Protein AF-A0A257UZU0-F1 (afdb_monomer)

Sequence (80 aa):
MRSIQNRTTAAVFGLGLLALAPTTAQAIPAFAAQTGEECSACHIGFPQLTAYGREFKLEGYVAGGTFPTWKNFALMSQIG

Solvent-accessible surface area (backbone atoms only — not comparable to full-atom values): 5003 Å² total; per-residue (Å²): 112,73,72,58,55,54,52,52,53,53,51,53,50,54,53,54,55,60,72,69,54,80,90,71,86,74,82,56,66,62,56,36,65,72,63,71,47,56,70,68,61,33,30,82,50,92,92,45,58,34,75,60,29,49,51,31,55,76,40,74,65,42,87,82,75,72,49,67,82,74,56,54,63,64,54,54,60,72,76,107

Mean predicted aligned error: 13.38 Å

Structure (mmCIF, N/CA/C/O backbone):
data_AF-A0A257UZU0-F1
#
_entry.id   AF-A0A257UZU0-F1
#
loop_
_atom_site.group_PDB
_atom_site.id
_atom_site.type_symbol
_atom_site.label_atom_id
_atom_site.label_alt_id
_atom_site.label_comp_id
_atom_site.label_asym_id
_atom_site.label_entity_id
_atom_site.label_seq_id
_atom_site.pdbx_PDB_ins_code
_atom_site.Cartn_x
_atom_site.Cartn_y
_atom_site.Cartn_z
_atom_site.occupancy
_atom_site.B_iso_or_equiv
_atom_site.auth_seq_id
_atom_site.aut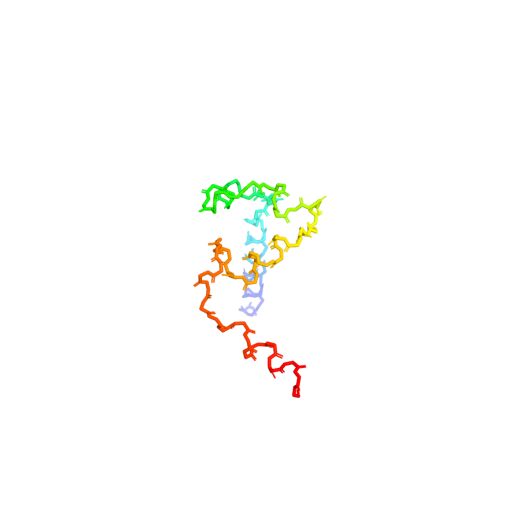h_comp_id
_atom_site.auth_asym_id
_atom_site.auth_atom_id
_atom_site.pdbx_PDB_model_num
ATOM 1 N N . MET A 1 1 ? 0.838 -25.329 44.623 1.00 59.75 1 MET A N 1
ATOM 2 C CA . MET A 1 1 ? -0.031 -24.140 44.806 1.00 59.75 1 MET A CA 1
ATOM 3 C C . MET A 1 1 ? 0.474 -22.907 44.045 1.00 59.75 1 MET A C 1
ATOM 5 O O . MET A 1 1 ? -0.263 -22.424 43.201 1.00 59.75 1 MET A O 1
ATOM 9 N N . ARG A 1 2 ? 1.727 -22.444 44.218 1.00 67.19 2 ARG A N 1
ATOM 10 C CA . ARG A 1 2 ? 2.275 -21.274 43.480 1.00 67.19 2 ARG A CA 1
ATOM 11 C C . ARG A 1 2 ? 2.310 -21.421 41.943 1.00 67.19 2 ARG A C 1
ATOM 13 O O . ARG A 1 2 ? 2.074 -20.452 41.234 1.00 67.19 2 ARG A O 1
ATOM 20 N N . SER A 1 3 ? 2.540 -22.628 41.419 1.00 63.09 3 SER A N 1
ATOM 21 C CA . SER A 1 3 ? 2.570 -22.889 39.966 1.00 63.09 3 SER A CA 1
ATOM 22 C C . SER A 1 3 ? 1.193 -22.846 39.290 1.00 63.09 3 SER A C 1
ATOM 24 O O . SER A 1 3 ? 1.105 -22.511 38.113 1.00 63.09 3 SER A O 1
ATOM 26 N N . ILE A 1 4 ? 0.119 -23.155 40.023 1.00 69.75 4 ILE A N 1
ATOM 27 C CA . ILE A 1 4 ? -1.262 -23.078 39.523 1.00 69.75 4 ILE A CA 1
ATOM 28 C C . ILE A 1 4 ? -1.703 -21.611 39.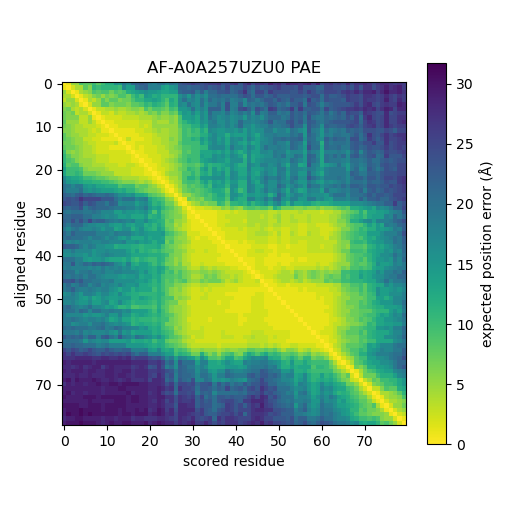476 1.00 69.75 4 ILE A C 1
ATOM 30 O O . ILE A 1 4 ? -2.211 -21.176 38.447 1.00 69.75 4 ILE A O 1
ATOM 34 N N . GLN A 1 5 ? -1.382 -20.832 40.518 1.00 72.50 5 GLN A N 1
ATOM 35 C CA . GLN A 1 5 ? -1.640 -19.387 40.573 1.00 72.50 5 GLN A CA 1
ATOM 36 C C . GLN A 1 5 ? -0.978 -18.628 39.403 1.00 72.50 5 GLN A C 1
ATOM 38 O O . GLN A 1 5 ? -1.608 -17.765 38.797 1.00 72.50 5 GLN A O 1
ATOM 43 N N . ASN A 1 6 ? 0.261 -18.987 39.033 1.00 74.25 6 ASN A N 1
ATOM 44 C CA . ASN A 1 6 ? 0.979 -18.362 37.910 1.00 74.25 6 ASN A CA 1
ATOM 45 C C . ASN A 1 6 ? 0.400 -18.720 36.532 1.00 74.25 6 ASN A C 1
ATOM 47 O O . ASN A 1 6 ? 0.468 -17.921 35.601 1.00 74.25 6 ASN A O 1
ATOM 51 N N . ARG A 1 7 ? -0.169 -19.922 36.380 1.00 78.62 7 ARG A N 1
ATOM 52 C CA . ARG A 1 7 ? -0.834 -20.326 35.133 1.00 78.62 7 ARG A CA 1
ATOM 53 C C . ARG A 1 7 ? -2.158 -19.595 34.950 1.00 78.62 7 ARG A C 1
ATOM 55 O O . ARG A 1 7 ? -2.464 -19.161 33.844 1.00 78.62 7 ARG A O 1
ATOM 62 N N . THR A 1 8 ? -2.911 -19.417 36.033 1.00 79.69 8 THR A N 1
ATOM 63 C CA . THR A 1 8 ? -4.174 -18.677 36.005 1.00 79.69 8 THR A CA 1
ATOM 64 C C . THR A 1 8 ? -3.965 -17.190 35.741 1.00 79.69 8 THR A C 1
ATOM 66 O O . THR A 1 8 ? -4.696 -16.621 34.938 1.00 79.69 8 THR A O 1
ATOM 69 N N . THR A 1 9 ? -2.945 -16.557 36.335 1.00 84.31 9 THR A N 1
ATOM 70 C CA . THR A 1 9 ? -2.655 -15.140 36.066 1.00 84.31 9 THR A CA 1
ATOM 71 C C . THR A 1 9 ? -2.208 -14.913 34.626 1.00 84.31 9 THR A C 1
ATOM 73 O O . THR A 1 9 ? -2.712 -13.994 33.988 1.00 84.31 9 THR A O 1
ATOM 76 N N . ALA A 1 10 ? -1.346 -15.774 34.077 1.00 87.00 10 ALA A N 1
ATOM 77 C CA . ALA A 1 10 ? -0.938 -15.687 32.674 1.00 87.00 10 ALA A CA 1
ATOM 78 C C . ALA A 1 10 ? -2.125 -15.858 31.708 1.00 87.00 10 ALA A C 1
ATOM 80 O O . ALA A 1 10 ? -2.246 -15.103 30.746 1.00 87.00 10 ALA A O 1
ATOM 81 N N . ALA A 1 11 ? -3.027 -16.808 31.983 1.00 88.81 11 ALA A N 1
ATOM 82 C CA . ALA A 1 11 ? -4.212 -17.041 31.160 1.00 88.81 11 ALA A CA 1
ATOM 83 C C . ALA A 1 11 ? -5.189 -15.855 31.184 1.00 88.81 11 ALA A C 1
ATOM 85 O O . ALA A 1 11 ? -5.648 -15.423 30.130 1.00 88.81 11 ALA A O 1
ATOM 86 N N . VAL A 1 12 ? -5.468 -15.294 32.366 1.00 92.38 12 VAL A N 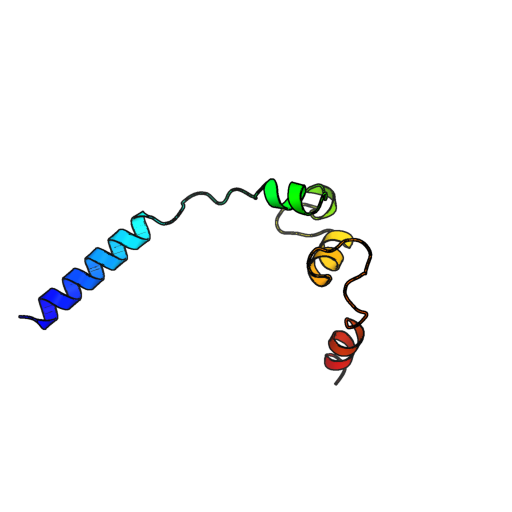1
ATOM 87 C CA . VAL A 1 12 ? -6.340 -14.115 32.510 1.00 92.38 12 VAL A CA 1
ATOM 88 C C . VAL A 1 12 ? -5.735 -12.898 31.810 1.00 92.38 12 VAL A C 1
ATOM 90 O O . VAL A 1 12 ? -6.446 -12.177 31.115 1.00 92.38 12 VAL A O 1
ATOM 93 N N . PHE A 1 13 ? -4.421 -12.697 31.931 1.00 92.56 13 PHE A N 1
ATOM 94 C CA . PHE A 1 13 ? -3.730 -11.595 31.264 1.00 92.56 13 PHE A CA 1
ATOM 95 C C . PHE A 1 13 ? -3.752 -11.749 29.737 1.00 92.56 13 PHE A C 1
ATOM 97 O O . PHE A 1 13 ? -4.048 -10.794 29.024 1.00 92.56 13 PHE A O 1
ATOM 104 N N . GLY A 1 14 ? -3.510 -12.962 29.230 1.00 92.00 14 GLY A N 1
ATOM 105 C CA . GLY A 1 14 ? -3.591 -13.265 27.801 1.00 92.00 14 GLY A CA 1
ATOM 106 C C . GLY A 1 14 ? -4.993 -13.057 27.222 1.00 92.00 14 GLY A C 1
ATOM 107 O O . GLY A 1 14 ? -5.130 -12.442 26.167 1.00 92.00 14 GLY A O 1
ATOM 108 N N . LEU A 1 15 ? -6.041 -13.500 27.930 1.00 92.31 15 LEU A N 1
ATOM 109 C CA . LEU A 1 15 ? -7.429 -13.247 27.523 1.00 92.31 15 LEU A CA 1
ATOM 110 C C . LEU A 1 15 ? -7.765 -11.750 27.541 1.00 92.31 15 LEU A C 1
ATOM 112 O O . LEU A 1 15 ? -8.419 -11.256 26.625 1.00 92.31 15 LEU A O 1
ATOM 116 N N . GLY A 1 16 ? -7.295 -11.034 28.566 1.00 93.81 16 GLY A N 1
ATOM 117 C CA . GLY A 1 16 ? -7.457 -9.588 28.676 1.00 93.81 16 GLY A CA 1
ATOM 118 C C . GLY A 1 16 ? -6.830 -8.850 27.495 1.00 93.81 16 GLY A C 1
ATOM 119 O O . GLY A 1 16 ? -7.480 -8.001 26.899 1.00 93.81 16 GLY A O 1
ATOM 120 N N . LEU A 1 17 ? -5.612 -9.221 27.092 1.00 92.19 17 LEU A N 1
ATOM 121 C CA . LEU A 1 17 ? -4.943 -8.630 25.927 1.00 92.19 17 LEU A CA 1
ATOM 122 C C . LEU A 1 17 ? -5.704 -8.881 24.620 1.00 92.19 17 LEU A C 1
ATOM 124 O O . LEU A 1 17 ? -5.797 -7.983 23.787 1.00 92.19 17 LEU A O 1
ATOM 128 N N . LEU A 1 18 ? -6.281 -10.072 24.448 1.00 89.44 18 LEU A N 1
ATOM 129 C CA . LEU A 1 18 ? -7.052 -10.395 23.248 1.00 89.44 18 LEU A CA 1
ATOM 130 C C . LEU A 1 18 ? -8.346 -9.573 23.151 1.00 89.44 18 LEU A C 1
ATOM 132 O O . LEU A 1 18 ? -8.751 -9.201 22.054 1.00 89.44 18 LEU A O 1
ATOM 136 N N . ALA A 1 19 ? -8.961 -9.232 24.287 1.00 90.94 19 ALA A N 1
ATOM 137 C CA . ALA A 1 19 ? -10.142 -8.370 24.330 1.00 90.94 19 ALA A CA 1
ATOM 138 C C . ALA A 1 19 ? -9.855 -6.914 23.909 1.00 90.94 19 ALA A C 1
ATOM 140 O O . ALA A 1 19 ? -10.783 -6.195 23.547 1.00 90.94 19 ALA A O 1
ATOM 141 N N . LEU A 1 20 ? -8.588 -6.484 23.934 1.00 90.44 20 LEU A N 1
ATOM 142 C CA . LEU A 1 20 ? -8.156 -5.167 23.454 1.00 90.44 20 LEU A CA 1
ATOM 143 C C . LEU A 1 20 ? -7.748 -5.170 21.969 1.00 90.44 20 LEU A C 1
ATOM 145 O O . LEU A 1 20 ? -7.345 -4.128 21.449 1.00 90.44 20 LEU A O 1
ATOM 149 N N . ALA A 1 21 ? -7.828 -6.306 21.272 1.00 87.00 21 ALA A N 1
ATOM 150 C CA . ALA A 1 21 ? -7.477 -6.358 19.860 1.00 87.00 21 ALA A CA 1
ATOM 151 C C . ALA A 1 21 ? -8.472 -5.528 19.014 1.00 87.00 21 ALA A C 1
ATOM 153 O O . ALA A 1 21 ? -9.687 -5.667 19.185 1.00 87.00 21 ALA A O 1
ATOM 154 N N . PRO A 1 22 ? -7.994 -4.679 18.084 1.00 83.69 22 PRO A N 1
ATOM 155 C CA . PRO A 1 22 ? -8.872 -3.926 17.197 1.00 83.69 22 PRO A CA 1
ATOM 156 C C . PRO A 1 22 ? -9.674 -4.883 16.305 1.00 83.69 22 PRO A C 1
ATOM 158 O O . PRO A 1 22 ? -9.115 -5.770 15.664 1.00 83.69 22 PRO A O 1
ATOM 161 N N . THR A 1 23 ? -10.992 -4.694 16.253 1.00 84.06 23 THR A N 1
ATOM 162 C CA . THR A 1 23 ? -11.913 -5.538 15.467 1.00 84.06 23 THR A CA 1
ATOM 163 C C . THR A 1 23 ? -12.141 -5.019 14.050 1.00 84.06 23 THR A C 1
ATOM 165 O O . THR A 1 23 ? -12.733 -5.710 13.222 1.00 84.06 23 THR A O 1
ATOM 168 N N . THR A 1 24 ? -11.669 -3.809 13.750 1.00 71.81 24 THR A N 1
ATOM 169 C CA . THR A 1 24 ? -11.821 -3.158 12.452 1.00 71.81 24 THR A CA 1
ATOM 170 C C . THR A 1 24 ? -10.459 -2.757 11.895 1.00 71.81 24 THR A C 1
ATOM 172 O O . THR A 1 24 ? -9.666 -2.079 12.544 1.00 71.81 24 THR A O 1
ATOM 175 N N . ALA A 1 25 ? -10.190 -3.170 10.658 1.00 64.25 25 ALA A N 1
ATOM 176 C CA . ALA A 1 25 ? -9.076 -2.666 9.870 1.00 64.25 25 ALA A CA 1
ATOM 177 C C . ALA A 1 25 ? -9.612 -1.555 8.961 1.00 64.25 25 ALA A C 1
ATOM 179 O O . ALA A 1 25 ? -10.285 -1.820 7.967 1.00 64.25 25 ALA A O 1
ATOM 180 N N . GLN A 1 26 ? -9.366 -0.297 9.322 1.00 63.25 26 GLN A N 1
ATOM 181 C CA . GLN A 1 26 ? -9.607 0.822 8.415 1.00 63.25 26 GLN A CA 1
ATOM 182 C C . GLN A 1 26 ? -8.500 0.792 7.356 1.00 63.25 26 GLN A C 1
ATOM 184 O O . GLN A 1 26 ? -7.324 0.908 7.701 1.00 63.25 26 GLN A O 1
ATOM 189 N N . ALA A 1 27 ? -8.854 0.617 6.078 1.00 60.44 27 ALA A N 1
ATOM 190 C CA . ALA A 1 27 ? -7.921 0.869 4.983 1.00 60.44 27 ALA A CA 1
ATOM 191 C C . ALA A 1 27 ? -7.536 2.346 5.080 1.00 60.44 27 ALA A C 1
ATOM 193 O O . ALA A 1 27 ? -8.373 3.208 4.830 1.00 60.44 27 ALA A O 1
ATOM 194 N N . ILE A 1 28 ? -6.341 2.633 5.598 1.00 58.38 28 ILE A N 1
ATOM 195 C CA . ILE A 1 28 ? -6.033 3.958 6.129 1.00 58.38 28 ILE A CA 1
ATOM 196 C C . ILE A 1 28 ? -6.082 4.970 4.969 1.00 58.38 28 ILE A C 1
ATOM 198 O O . ILE A 1 28 ? -5.207 4.910 4.102 1.00 58.38 28 ILE A O 1
ATOM 202 N N . PRO A 1 29 ? -7.019 5.944 4.951 1.00 63.69 29 PRO A N 1
ATOM 203 C CA . PRO A 1 29 ? -6.978 7.046 3.985 1.00 63.69 29 PRO A CA 1
ATOM 204 C C . PRO A 1 29 ? -5.664 7.825 4.094 1.00 63.69 29 PRO A C 1
ATOM 206 O O . PRO A 1 29 ? -5.216 8.440 3.136 1.00 63.69 29 PRO A O 1
ATOM 209 N N . ALA A 1 30 ? -5.008 7.749 5.256 1.00 72.81 30 ALA A N 1
ATOM 210 C CA . ALA A 1 30 ? -3.681 8.299 5.469 1.00 72.81 30 ALA A CA 1
ATOM 211 C C . ALA A 1 30 ? -2.627 7.696 4.537 1.00 72.81 30 ALA A C 1
ATOM 213 O O . ALA A 1 30 ? -1.687 8.401 4.223 1.00 72.81 30 ALA A O 1
ATOM 214 N N . PHE A 1 31 ? -2.757 6.451 4.063 1.00 81.88 31 PHE A N 1
ATOM 215 C CA . PHE A 1 31 ? -1.776 5.903 3.124 1.00 81.88 31 PHE A CA 1
ATOM 216 C C . PHE A 1 31 ? -1.884 6.565 1.744 1.00 81.88 31 PHE A C 1
ATOM 218 O O . PHE A 1 31 ? -0.884 7.031 1.201 1.00 81.88 31 PHE A O 1
ATOM 225 N N . ALA A 1 32 ? -3.108 6.695 1.222 1.00 81.81 32 ALA A N 1
ATOM 226 C CA . ALA A 1 32 ? -3.379 7.462 0.005 1.0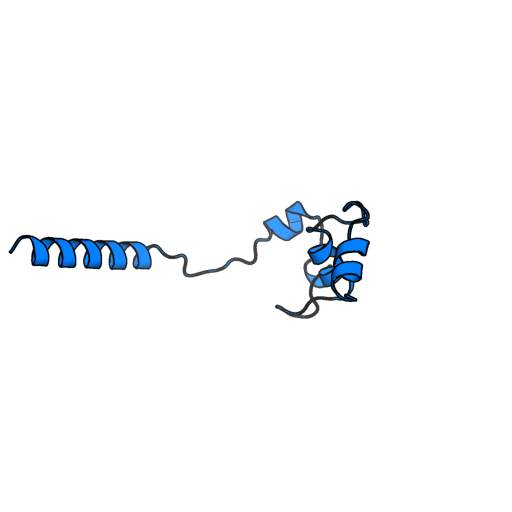0 81.81 32 ALA A CA 1
ATOM 227 C C . ALA A 1 32 ? -2.982 8.940 0.176 1.00 81.81 32 ALA A C 1
ATOM 229 O O . ALA A 1 32 ? -2.360 9.523 -0.701 1.00 81.81 32 ALA A O 1
ATOM 230 N N . ALA A 1 33 ? -3.249 9.540 1.341 1.00 83.25 33 ALA A N 1
ATOM 231 C CA . ALA A 1 33 ? -2.855 10.921 1.626 1.00 83.25 33 ALA A CA 1
ATOM 232 C C . ALA A 1 33 ? -1.332 11.111 1.782 1.00 83.25 33 ALA A C 1
ATOM 234 O O . ALA A 1 33 ? -0.810 12.154 1.406 1.00 83.25 33 ALA A O 1
ATOM 235 N N . GLN A 1 34 ? -0.615 10.125 2.332 1.00 84.75 34 GLN A N 1
ATOM 236 C CA . GLN A 1 34 ? 0.845 10.155 2.492 1.00 84.75 34 GLN A CA 1
ATOM 237 C C . GLN A 1 34 ? 1.566 10.027 1.153 1.00 84.75 34 GLN A C 1
ATOM 239 O O . GLN A 1 34 ? 2.598 10.658 0.950 1.00 84.75 34 GLN A O 1
ATOM 244 N N . THR A 1 35 ? 1.037 9.189 0.266 1.00 85.62 35 THR A N 1
ATOM 245 C CA . THR A 1 35 ? 1.647 8.902 -1.038 1.00 85.62 35 THR A CA 1
ATOM 246 C C . THR A 1 35 ? 1.136 9.820 -2.144 1.00 85.62 35 THR A C 1
ATOM 248 O O . THR A 1 35 ? 1.815 9.990 -3.149 1.00 85.62 35 THR A O 1
ATOM 251 N N . GLY A 1 36 ? -0.038 10.429 -1.962 1.00 87.88 36 GLY A N 1
ATOM 252 C CA . GLY A 1 36 ? -0.738 11.180 -3.002 1.00 87.88 36 GLY A CA 1
ATOM 253 C C . GLY A 1 36 ? -1.422 10.292 -4.046 1.00 87.88 36 GLY A C 1
ATOM 254 O O . GLY A 1 36 ? -2.006 10.818 -4.988 1.00 87.88 36 GLY A O 1
ATOM 255 N N . GLU A 1 37 ? -1.373 8.968 -3.881 1.00 87.94 37 GLU A N 1
ATOM 256 C CA . GLU A 1 37 ? -1.918 8.008 -4.836 1.00 87.94 37 GLU A CA 1
ATOM 257 C C . GLU A 1 37 ? -3.375 7.681 -4.528 1.00 87.94 37 GLU A C 1
ATOM 259 O O . GLU A 1 37 ? -3.745 7.351 -3.397 1.00 87.94 37 GLU A O 1
ATOM 264 N N . GLU A 1 38 ? -4.218 7.717 -5.556 1.00 88.62 38 GLU A N 1
ATOM 265 C CA . GLU A 1 38 ? -5.589 7.248 -5.421 1.00 88.62 38 GLU A CA 1
ATOM 266 C C . GLU A 1 38 ? -5.656 5.715 -5.303 1.00 88.62 38 GLU A C 1
ATOM 268 O O . GLU A 1 38 ? -4.811 4.971 -5.808 1.00 88.62 38 GLU A O 1
ATOM 273 N N . CYS A 1 39 ? -6.717 5.209 -4.670 1.00 87.81 39 CYS A N 1
ATOM 274 C CA . CYS A 1 39 ? -6.900 3.769 -4.484 1.00 87.81 39 CYS A CA 1
ATOM 275 C C . CYS A 1 39 ? -6.909 3.006 -5.821 1.00 87.81 39 CYS A C 1
ATOM 277 O O . CYS A 1 39 ? -6.381 1.896 -5.895 1.00 87.81 39 CYS A O 1
ATOM 279 N N . SER A 1 40 ? -7.502 3.599 -6.865 1.00 90.69 40 SER A N 1
ATOM 280 C CA . SER A 1 40 ? -7.664 2.967 -8.180 1.00 90.69 40 SER A CA 1
ATOM 281 C C . SER A 1 40 ? -6.360 2.911 -8.987 1.00 90.69 40 SER A C 1
ATOM 283 O O . SER A 1 40 ? -6.171 1.995 -9.788 1.00 90.69 40 SER A O 1
ATOM 285 N N . ALA A 1 41 ? -5.406 3.804 -8.696 1.00 90.19 41 ALA A N 1
ATOM 286 C CA . ALA A 1 41 ? -4.072 3.763 -9.282 1.00 90.19 41 ALA A CA 1
ATOM 287 C C . ALA A 1 41 ? -3.346 2.478 -8.866 1.00 90.19 41 ALA A C 1
ATOM 289 O O . ALA A 1 41 ? -2.742 1.797 -9.698 1.00 90.19 41 ALA A O 1
ATOM 290 N N . CYS A 1 42 ? -3.456 2.093 -7.590 1.00 91.38 42 CYS A N 1
ATOM 291 C CA . CYS A 1 42 ? -2.815 0.886 -7.071 1.00 91.38 42 CYS A CA 1
ATOM 292 C C . CYS A 1 42 ? -3.652 -0.388 -7.262 1.00 91.38 42 CYS A C 1
ATOM 294 O O . CYS A 1 42 ? -3.070 -1.445 -7.501 1.00 91.38 42 CYS A O 1
ATOM 296 N N . HIS A 1 43 ? -4.984 -0.328 -7.163 1.00 91.56 43 HIS A N 1
ATOM 297 C CA . HIS A 1 43 ? -5.851 -1.510 -7.091 1.00 91.56 43 HIS A CA 1
ATOM 298 C C . HIS A 1 43 ? -6.876 -1.608 -8.225 1.00 91.56 43 HIS A C 1
ATOM 300 O O . HIS A 1 43 ? -7.612 -0.671 -8.504 1.00 91.56 43 HIS A O 1
ATOM 306 N N . ILE A 1 44 ? -7.017 -2.821 -8.769 1.00 92.25 44 ILE A N 1
ATOM 307 C CA . ILE A 1 44 ? -8.145 -3.213 -9.642 1.00 92.25 44 ILE A CA 1
ATOM 308 C C . ILE A 1 44 ? -9.310 -3.850 -8.863 1.00 92.25 44 ILE A C 1
ATOM 310 O O . ILE A 1 44 ? -10.359 -4.155 -9.419 1.00 92.25 44 ILE A O 1
ATOM 314 N N . GLY A 1 45 ? -9.103 -4.084 -7.569 1.00 86.88 45 GLY A N 1
ATOM 315 C CA . GLY A 1 45 ? -10.025 -4.735 -6.647 1.00 86.88 45 GLY A CA 1
ATOM 316 C C . GLY A 1 45 ? -9.211 -5.337 -5.514 1.00 86.88 45 GLY A C 1
ATOM 317 O O . GLY A 1 45 ? -8.276 -6.090 -5.769 1.00 86.88 45 GLY A O 1
ATOM 318 N N . PHE A 1 46 ? -9.495 -4.977 -4.265 1.00 79.62 46 PHE A N 1
ATOM 319 C CA . PHE A 1 46 ? -8.671 -5.422 -3.140 1.00 79.62 46 PHE A CA 1
ATOM 320 C C . PHE A 1 46 ? -8.706 -6.959 -2.997 1.00 79.62 46 PHE A C 1
ATOM 322 O O . PHE A 1 46 ? -9.799 -7.528 -3.024 1.00 79.62 46 PHE A O 1
ATOM 329 N N . PRO A 1 47 ? -7.558 -7.650 -2.821 1.00 83.88 47 PRO A N 1
ATOM 330 C CA . PRO A 1 47 ? -6.193 -7.135 -2.614 1.00 83.88 47 PRO A CA 1
ATOM 331 C C . PRO A 1 47 ? -5.328 -7.025 -3.889 1.00 83.88 47 PRO A C 1
ATOM 333 O O . PRO A 1 47 ? -4.130 -6.758 -3.794 1.00 83.88 47 PRO A O 1
ATOM 336 N N . GLN A 1 48 ? -5.892 -7.242 -5.078 1.00 93.81 48 GLN A N 1
ATOM 337 C CA . GLN A 1 48 ? -5.152 -7.267 -6.340 1.00 93.81 48 GLN A CA 1
ATOM 338 C C . GLN A 1 48 ? -4.688 -5.885 -6.803 1.00 93.81 48 GLN A C 1
ATOM 340 O O . GLN A 1 48 ? -5.428 -4.900 -6.737 1.00 93.81 48 GLN A O 1
ATOM 345 N N . LEU A 1 49 ? -3.450 -5.837 -7.302 1.00 94.06 49 LEU A N 1
ATOM 346 C CA . LEU A 1 49 ? -2.773 -4.615 -7.734 1.00 94.06 49 LEU A CA 1
ATOM 347 C C . LEU A 1 49 ? -2.762 -4.460 -9.261 1.00 94.06 49 LEU A C 1
ATOM 349 O O . LEU A 1 49 ? -2.672 -5.447 -9.998 1.00 94.06 49 LEU A O 1
ATOM 353 N N . THR A 1 50 ? -2.772 -3.212 -9.728 1.00 94.56 50 THR A N 1
ATOM 354 C CA . THR A 1 50 ? -2.423 -2.834 -11.107 1.00 94.56 50 THR A CA 1
ATOM 355 C C . THR A 1 50 ? -0.935 -3.118 -11.380 1.00 94.56 50 THR A C 1
ATOM 357 O O . THR A 1 50 ? -0.179 -3.489 -10.478 1.00 94.56 50 THR A O 1
ATOM 360 N N . ALA A 1 51 ? -0.482 -2.966 -12.630 1.00 93.31 51 ALA A N 1
ATOM 361 C CA . ALA A 1 51 ? 0.953 -3.025 -12.935 1.00 93.31 51 ALA A CA 1
ATOM 362 C C . ALA A 1 51 ? 1.733 -1.945 -12.169 1.00 93.31 51 ALA A C 1
ATOM 364 O O . ALA A 1 51 ? 2.691 -2.270 -11.469 1.00 93.31 51 ALA A O 1
ATOM 365 N N . TYR A 1 52 ? 1.226 -0.711 -12.199 1.00 91.94 52 TYR A N 1
ATOM 366 C CA . TYR A 1 52 ? 1.759 0.409 -11.431 1.00 91.94 52 TYR A CA 1
ATOM 367 C C . TYR A 1 52 ? 1.833 0.106 -9.929 1.00 91.94 52 TYR A C 1
ATOM 369 O O . TYR A 1 52 ? 2.898 0.207 -9.333 1.00 91.94 52 TYR A O 1
ATOM 377 N N . GLY A 1 53 ? 0.737 -0.357 -9.318 1.00 92.81 53 GLY A N 1
ATOM 378 C CA . GLY A 1 53 ? 0.690 -0.640 -7.882 1.00 92.81 53 GLY A CA 1
ATOM 379 C C . GLY A 1 53 ? 1.706 -1.696 -7.436 1.00 92.81 53 GLY A C 1
ATOM 380 O O . GLY A 1 53 ? 2.239 -1.618 -6.328 1.00 92.81 53 GLY A O 1
ATOM 381 N N . ARG A 1 54 ? 2.024 -2.675 -8.297 1.00 92.19 54 ARG A N 1
ATOM 382 C CA . ARG A 1 54 ? 3.093 -3.649 -8.023 1.00 92.19 54 ARG A CA 1
ATOM 383 C C . ARG A 1 54 ? 4.468 -2.997 -8.046 1.00 92.19 54 ARG A C 1
ATOM 385 O O . ARG A 1 54 ? 5.257 -3.238 -7.137 1.00 92.19 54 ARG A O 1
ATOM 392 N N . GLU A 1 55 ? 4.751 -2.192 -9.061 1.00 90.38 55 GLU A N 1
ATOM 393 C CA . GLU A 1 55 ? 6.033 -1.496 -9.191 1.00 90.38 55 GLU A CA 1
ATOM 394 C C . GLU A 1 55 ? 6.238 -0.497 -8.056 1.00 90.38 55 GLU A C 1
ATOM 396 O O . GLU A 1 55 ? 7.262 -0.564 -7.383 1.00 90.38 55 GLU A O 1
ATOM 401 N N . PHE A 1 56 ? 5.229 0.320 -7.761 1.00 89.56 56 PHE A N 1
ATOM 402 C CA . PHE A 1 56 ? 5.220 1.269 -6.654 1.00 89.56 56 PHE A CA 1
ATOM 403 C C . PHE A 1 56 ? 5.507 0.586 -5.309 1.00 89.56 56 PHE A C 1
ATOM 405 O O . PHE A 1 56 ? 6.355 1.036 -4.538 1.00 89.56 56 PHE A O 1
ATOM 412 N N . LYS A 1 57 ? 4.885 -0.573 -5.050 1.00 88.81 57 LYS A N 1
ATOM 413 C CA . LYS A 1 57 ? 5.183 -1.395 -3.867 1.00 88.81 57 LYS A CA 1
ATOM 414 C C . LYS A 1 57 ? 6.631 -1.899 -3.854 1.00 88.81 57 LYS A C 1
ATOM 416 O O . LYS A 1 57 ? 7.273 -1.871 -2.807 1.00 88.81 57 LYS A O 1
ATOM 421 N N . LEU A 1 58 ? 7.143 -2.367 -4.994 1.00 88.94 58 LEU A N 1
ATOM 422 C CA . LEU A 1 58 ? 8.530 -2.832 -5.129 1.00 88.94 58 LEU A CA 1
ATOM 423 C C . LEU A 1 58 ? 9.558 -1.694 -5.001 1.00 88.94 58 LEU A C 1
ATOM 425 O O . LEU A 1 58 ? 10.715 -1.968 -4.701 1.00 88.94 58 LEU A O 1
ATOM 429 N N . GLU A 1 59 ? 9.157 -0.440 -5.216 1.00 86.75 59 GLU A N 1
ATOM 430 C C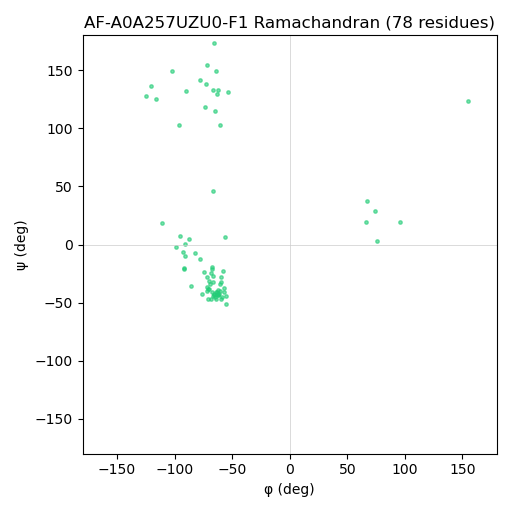A . GLU A 1 59 ? 9.984 0.768 -5.020 1.00 86.75 59 GLU A CA 1
ATOM 431 C C . GLU A 1 59 ? 9.924 1.312 -3.595 1.00 86.75 59 GLU A C 1
ATOM 433 O O . GLU A 1 59 ? 10.506 2.353 -3.307 1.00 86.75 59 GLU A O 1
ATOM 438 N N . GLY A 1 60 ? 9.237 0.615 -2.688 1.00 86.56 60 GLY A N 1
ATOM 439 C CA . GLY A 1 60 ? 9.075 1.079 -1.315 1.00 86.56 60 GLY A CA 1
ATOM 440 C C . GLY A 1 60 ? 8.087 2.237 -1.188 1.00 86.56 60 GLY A C 1
ATOM 441 O O . GLY A 1 60 ? 8.215 3.030 -0.261 1.00 86.56 60 GLY A O 1
ATOM 442 N N . TYR A 1 61 ? 7.096 2.310 -2.082 1.00 88.38 61 TYR A N 1
ATOM 443 C CA . TYR A 1 61 ? 6.037 3.324 -2.091 1.00 88.38 61 TYR A CA 1
ATOM 444 C C . TYR A 1 61 ? 6.538 4.744 -2.392 1.00 88.38 61 TYR A C 1
ATOM 446 O O . TYR A 1 61 ? 6.050 5.723 -1.826 1.00 88.38 61 TYR A O 1
ATOM 454 N N . VAL A 1 62 ? 7.511 4.850 -3.301 1.00 83.62 62 VAL A N 1
ATOM 455 C CA . VAL A 1 62 ? 8.018 6.118 -3.835 1.00 83.62 62 VAL A CA 1
ATOM 456 C C . VAL A 1 62 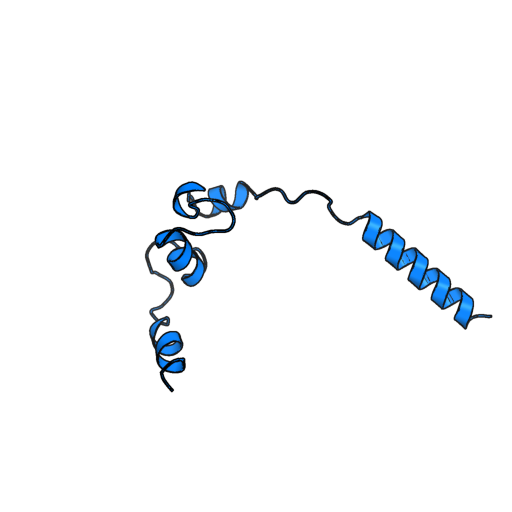? 7.719 6.178 -5.328 1.00 83.62 62 VAL A C 1
ATOM 458 O O . VAL A 1 62 ? 8.100 5.280 -6.073 1.00 83.62 62 VAL A O 1
ATOM 461 N N . ALA A 1 63 ? 7.037 7.234 -5.767 1.00 79.50 63 AL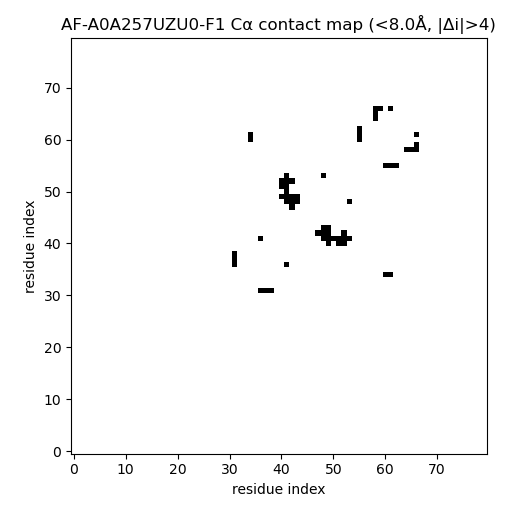A A N 1
ATOM 462 C CA . ALA A 1 63 ? 6.714 7.428 -7.174 1.00 79.50 63 ALA A CA 1
ATOM 463 C C . ALA A 1 63 ? 7.943 7.946 -7.940 1.00 79.50 63 ALA A C 1
ATOM 465 O O . ALA A 1 63 ? 8.695 8.790 -7.446 1.00 79.50 63 ALA A O 1
ATOM 466 N N . GLY A 1 64 ? 8.136 7.464 -9.169 1.00 70.56 64 GLY A N 1
ATOM 467 C CA . GLY A 1 64 ? 9.151 7.990 -10.086 1.00 70.56 64 GLY A CA 1
ATOM 468 C C . GLY A 1 64 ? 10.491 7.253 -10.106 1.00 70.56 64 GLY A C 1
ATOM 469 O O . GLY A 1 64 ? 11.471 7.842 -10.560 1.00 70.56 64 GLY A O 1
ATOM 470 N N . GLY A 1 65 ? 10.577 5.997 -9.645 1.00 61.91 65 GLY A N 1
ATOM 471 C CA . GLY A 1 65 ? 11.770 5.169 -9.868 1.00 61.91 65 GLY A CA 1
ATOM 472 C C . GLY A 1 65 ? 13.036 5.666 -9.164 1.00 61.91 65 GLY A C 1
ATOM 473 O O . GLY A 1 65 ? 14.142 5.315 -9.567 1.00 61.91 65 GLY A O 1
ATOM 474 N N . THR A 1 66 ? 12.892 6.505 -8.134 1.00 56.50 66 THR A N 1
ATOM 475 C CA . THR A 1 66 ? 14.010 7.096 -7.375 1.00 56.50 66 THR A CA 1
ATOM 476 C C . THR A 1 66 ? 14.564 6.166 -6.299 1.00 56.50 66 THR A C 1
ATOM 478 O O . THR A 1 66 ? 15.613 6.456 -5.718 1.00 56.50 66 THR A O 1
ATOM 481 N N . PHE A 1 67 ? 13.910 5.022 -6.061 1.00 58.44 67 PHE A N 1
ATOM 482 C CA . PHE A 1 67 ? 14.544 3.904 -5.376 1.00 58.44 67 PHE A CA 1
ATOM 483 C C . PHE A 1 67 ? 15.849 3.581 -6.111 1.00 58.44 67 PHE A C 1
ATOM 485 O O . PHE A 1 67 ? 15.840 3.501 -7.344 1.00 58.44 67 PHE A O 1
ATOM 492 N N . PRO A 1 68 ? 16.987 3.439 -5.413 1.00 58.91 68 PRO A N 1
ATOM 493 C CA . PRO A 1 68 ? 18.250 3.408 -6.121 1.00 58.91 68 PRO A CA 1
ATOM 494 C C . PRO A 1 68 ? 18.258 2.159 -7.010 1.00 58.91 68 PRO A C 1
ATOM 496 O O . PRO A 1 68 ? 17.595 1.177 -6.685 1.00 58.91 68 PRO 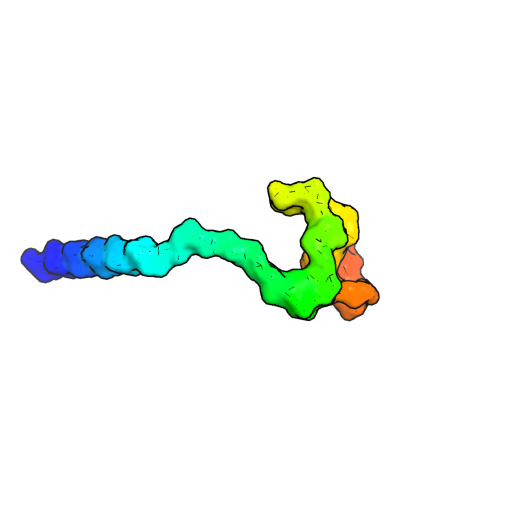A O 1
ATOM 499 N N . THR A 1 69 ? 18.946 2.203 -8.160 1.00 58.94 69 THR A N 1
ATOM 500 C CA . THR A 1 69 ? 18.900 1.219 -9.279 1.00 58.94 69 THR A CA 1
ATOM 501 C C . THR A 1 69 ? 19.217 -0.220 -8.893 1.00 58.94 69 THR A C 1
ATOM 503 O O . THR A 1 69 ? 19.254 -1.133 -9.730 1.00 58.94 69 THR A O 1
ATOM 506 N N . TRP A 1 70 ? 19.371 -0.451 -7.598 1.00 59.00 70 TRP A N 1
ATOM 507 C CA . TRP A 1 70 ? 19.328 -1.724 -6.987 1.00 59.00 70 TRP A CA 1
ATOM 508 C C . TRP A 1 70 ? 17.977 -2.489 -6.986 1.00 59.00 70 TRP A C 1
ATOM 510 O O . TRP A 1 70 ? 17.677 -3.260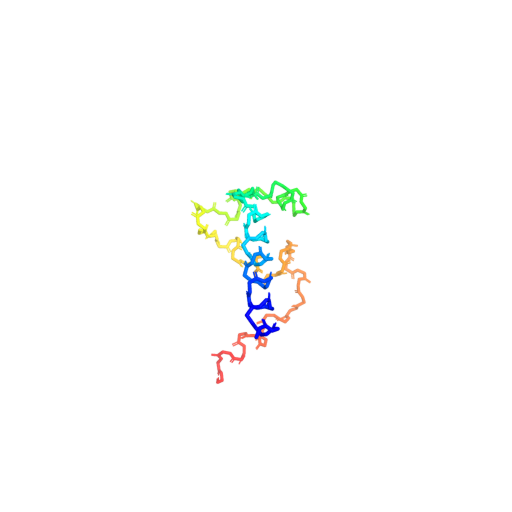 -6.083 1.00 59.00 70 TRP A O 1
ATOM 520 N N . LYS A 1 71 ? 17.292 -2.537 -8.134 1.00 55.69 71 LYS A N 1
ATOM 521 C CA . LYS A 1 71 ? 16.463 -3.701 -8.531 1.00 55.69 71 LYS A CA 1
ATOM 522 C C . LYS A 1 71 ? 17.221 -4.737 -9.381 1.00 55.69 71 LYS A C 1
ATOM 524 O O . LYS A 1 71 ? 16.857 -5.910 -9.398 1.00 55.69 71 LYS A O 1
ATOM 529 N N . ASN A 1 72 ? 18.334 -4.338 -10.005 1.00 55.00 72 ASN A N 1
ATOM 530 C CA . ASN A 1 72 ? 19.135 -5.198 -10.881 1.00 55.00 72 ASN A CA 1
ATOM 531 C C . ASN A 1 72 ? 19.854 -6.377 -10.179 1.00 55.00 72 ASN A C 1
ATOM 533 O O . ASN A 1 72 ? 19.740 -7.472 -10.691 1.00 55.00 72 ASN A O 1
ATOM 537 N N . PHE A 1 73 ? 20.512 -6.248 -9.015 1.00 60.22 73 PHE A N 1
ATOM 538 C CA . PHE A 1 73 ? 21.031 -7.376 -8.192 1.00 60.22 73 PHE A CA 1
ATOM 539 C C . PHE A 1 73 ? 19.935 -8.238 -7.544 1.00 60.22 73 PHE A C 1
ATOM 541 O O . PHE A 1 73 ? 20.186 -9.420 -7.343 1.00 60.22 73 PHE A O 1
ATOM 548 N N . ALA A 1 74 ? 18.715 -7.742 -7.295 1.00 52.06 74 ALA A N 1
ATOM 549 C CA . ALA A 1 74 ? 17.616 -8.610 -6.852 1.00 52.06 74 ALA A CA 1
ATOM 550 C C . ALA A 1 74 ? 17.110 -9.508 -7.998 1.00 52.06 74 ALA A C 1
ATOM 552 O O . ALA A 1 74 ? 16.820 -10.679 -7.762 1.00 52.06 74 ALA A O 1
ATOM 553 N N . LEU A 1 75 ? 17.072 -9.005 -9.241 1.00 53.12 75 LEU A N 1
ATOM 554 C CA . LEU A 1 75 ? 16.876 -9.833 -10.442 1.00 53.12 75 LEU A CA 1
ATOM 555 C C . LEU A 1 75 ? 18.107 -10.707 -10.760 1.00 53.12 75 LEU A C 1
ATOM 557 O O . LEU A 1 75 ? 17.941 -11.866 -11.123 1.00 53.12 75 LEU A O 1
ATOM 561 N N . MET A 1 76 ? 19.333 -10.198 -10.576 1.00 55.53 76 MET A N 1
ATOM 562 C CA . MET A 1 76 ? 20.582 -10.944 -10.813 1.00 55.53 76 MET A CA 1
ATOM 563 C C . MET A 1 76 ? 20.764 -12.105 -9.822 1.00 55.53 76 MET A C 1
ATOM 565 O O . MET A 1 76 ? 21.393 -13.101 -10.150 1.00 55.53 76 MET A O 1
ATOM 569 N N . SER A 1 77 ? 20.193 -11.995 -8.619 1.00 54.91 77 SER A N 1
ATOM 570 C CA . SER A 1 77 ? 20.160 -13.055 -7.603 1.00 54.91 77 SER A CA 1
ATOM 571 C C . SER A 1 77 ? 19.114 -14.140 -7.886 1.00 54.91 77 SER A C 1
ATOM 573 O O . SER A 1 77 ? 19.122 -15.161 -7.208 1.00 54.91 77 SER A O 1
ATOM 575 N N . GLN A 1 78 ? 18.193 -13.921 -8.828 1.00 57.62 78 GLN A N 1
ATOM 576 C CA . GLN A 1 78 ? 17.178 -14.906 -9.230 1.00 57.62 78 GLN A CA 1
ATOM 577 C C . GLN A 1 78 ? 17.569 -15.659 -10.512 1.00 57.62 78 GLN A C 1
ATOM 579 O O . GLN A 1 78 ? 16.842 -16.548 -10.946 1.00 57.62 78 GLN A O 1
ATOM 584 N N . ILE A 1 79 ? 18.711 -15.307 -11.113 1.00 56.25 79 ILE A N 1
ATOM 585 C CA . ILE A 1 79 ? 19.304 -15.978 -12.282 1.00 56.25 79 ILE A CA 1
ATOM 586 C C . ILE A 1 79 ? 20.607 -16.719 -11.929 1.00 56.25 79 ILE A C 1
ATOM 588 O O . ILE A 1 79 ? 21.396 -17.026 -12.821 1.00 56.25 79 ILE A O 1
ATOM 592 N N . GLY A 1 80 ? 20.828 -16.993 -10.639 1.00 43.97 80 GLY A N 1
ATOM 593 C CA . GLY A 1 80 ? 21.933 -17.802 -10.120 1.00 43.97 80 GLY A CA 1
ATOM 594 C C . GLY A 1 80 ? 21.420 -18.990 -9.328 1.00 43.97 80 GLY A C 1
ATOM 595 O O . GLY A 1 80 ? 20.517 -18.769 -8.492 1.00 43.97 80 GLY A O 1
#

Radius of gyration: 21.97 Å; Cα contacts (8 Å, |Δi|>4): 30; chains: 1; bounding box: 34×35×58 Å

Foldseek 3Di:
DVVVVVVVVVVVVVVVVVVPDDPDDDPDVVLCVVLVHDPVQFDPDPPDGDPRNVVCVVLVNHPDNPSPPPVVVVVVVVVD

Secondary structure (DSSP, 8-state):
-HHHHHHHHHHHHHHHHHHTS-S-----HHHHHHH---HHHHEEETTEEPHHHHHHHHTTS-TTS-S-STTHHHHHTT--

pLDDT: mean 78.0, std 14.25, range [43.97, 94.56]